Protein AF-A0A0A8E7T8-F1 (afdb_monomer_lite)

Secondary structure (DSSP, 8-state):
--HHHHHHHHHHHH---HHHHTT--HHHHHHHHHHHHHHHHHHHH-TTGGGG-TTSPPPP-------HHHHHHHHHHHHHHHHHHHHHHHHHHHHTT-

pLDDT: mean 79.18, std 11.26, range [54.22, 97.25]

Organism: NCBI:txid743971

Radius of gyration: 28.91 Å; chains: 1; bounding box: 61×30×72 Å

Sequence (98 aa):
MTKKELKTQLVELYDFKINELEGKSLIELEKLLQKSASEKITLEKNPNKFFYIKSMPKPKQIQQKTSEKSGWIVFFAFVFVLLLAFILFL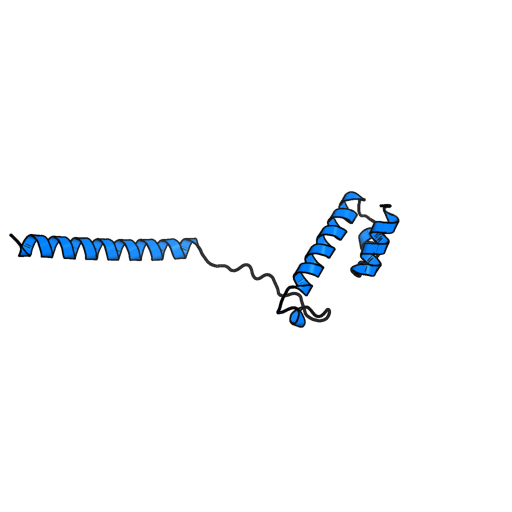TIAFINRG

Foldseek 3Di:
DDLVVLLVCCCVVPVDDSVVSPPDDSVRSVVVNVVSVVVVVVLVPDPVVVQVPVPHDDPPPPPPPPPPVVVVVVVVVVVVVVVVVVVVVVVVVVVVVD

Structure (mmCIF, N/CA/C/O backbone):
data_AF-A0A0A8E7T8-F1
#
_entry.id   AF-A0A0A8E7T8-F1
#
loop_
_atom_site.group_PDB
_atom_site.id
_atom_site.type_symbol
_atom_site.label_atom_id
_atom_site.label_alt_id
_atom_site.label_comp_id
_atom_site.label_asym_id
_atom_site.label_entity_id
_atom_site.label_seq_id
_atom_site.pdbx_PDB_ins_code
_atom_site.Cartn_x
_atom_site.Cartn_y
_atom_site.Cartn_z
_atom_site.occupancy
_atom_site.B_iso_or_equiv
_atom_site.auth_seq_id
_atom_site.auth_comp_id
_atom_site.auth_asym_id
_atom_site.auth_atom_id
_atom_site.pdbx_PDB_model_num
ATOM 1 N N . MET A 1 1 ? -24.699 13.910 21.065 1.00 63.81 1 MET A N 1
ATOM 2 C CA . MET A 1 1 ? -24.879 12.451 21.189 1.00 63.81 1 MET A CA 1
ATOM 3 C C . MET A 1 1 ? -24.378 12.032 22.556 1.00 63.81 1 MET A C 1
ATOM 5 O O . MET A 1 1 ? -23.289 12.448 22.938 1.00 63.81 1 MET A O 1
ATOM 9 N N . THR A 1 2 ? -25.164 11.297 23.333 1.00 80.62 2 THR A N 1
ATOM 10 C CA . THR A 1 2 ? -24.733 10.866 24.670 1.00 80.62 2 THR A CA 1
ATOM 11 C C . THR A 1 2 ? -23.832 9.628 24.585 1.00 80.62 2 THR A C 1
ATOM 13 O O . THR A 1 2 ? -23.932 8.824 23.659 1.00 80.62 2 THR A O 1
ATOM 16 N N . LYS A 1 3 ? -22.949 9.424 25.577 1.00 79.06 3 LYS A N 1
ATOM 17 C CA . LYS A 1 3 ? -22.076 8.230 25.645 1.00 79.06 3 LYS A CA 1
ATOM 18 C C . LYS A 1 3 ? -22.882 6.922 25.575 1.00 79.06 3 LYS A C 1
ATOM 20 O O . LYS A 1 3 ? -22.383 5.921 25.074 1.00 79.06 3 LYS A O 1
ATOM 25 N N . LYS A 1 4 ? -24.121 6.932 26.079 1.00 80.94 4 LYS A N 1
ATOM 26 C CA . LYS A 1 4 ? -25.045 5.792 26.056 1.00 80.94 4 LYS A CA 1
ATOM 27 C C . LYS A 1 4 ? -25.571 5.518 24.643 1.00 80.94 4 LYS A C 1
ATOM 29 O O . LYS A 1 4 ? -25.476 4.382 24.198 1.00 80.94 4 LYS A O 1
ATOM 34 N N . GLU A 1 5 ? -26.019 6.549 23.923 1.00 82.38 5 GLU A N 1
ATOM 35 C CA . GLU A 1 5 ? -26.460 6.441 22.520 1.00 82.38 5 GLU A CA 1
ATOM 36 C C . GLU A 1 5 ? -25.366 5.881 21.606 1.00 82.38 5 GLU A C 1
ATOM 38 O O . GLU A 1 5 ? -25.631 4.982 20.812 1.00 82.38 5 GLU A O 1
ATOM 43 N N . LEU A 1 6 ? -24.126 6.361 21.754 1.00 81.38 6 LEU A N 1
ATOM 44 C CA . LEU A 1 6 ? -22.982 5.877 20.971 1.00 81.38 6 LEU A CA 1
ATOM 45 C C . LEU A 1 6 ? -22.734 4.379 21.182 1.00 81.38 6 LEU A C 1
ATOM 47 O O . LEU A 1 6 ? -22.485 3.646 20.227 1.00 81.38 6 LEU A O 1
ATOM 51 N N . LYS A 1 7 ? -22.821 3.909 22.432 1.00 81.00 7 LYS A N 1
ATOM 52 C CA . LYS A 1 7 ? -22.671 2.484 22.744 1.00 81.00 7 LYS A CA 1
ATOM 53 C C . LYS A 1 7 ? -23.802 1.661 22.144 1.00 81.00 7 LYS A C 1
ATOM 55 O O . LYS A 1 7 ? -23.524 0.635 21.538 1.00 81.00 7 LYS A O 1
ATOM 60 N N . THR A 1 8 ? -25.046 2.118 22.275 1.00 83.56 8 THR A N 1
ATOM 61 C CA . THR A 1 8 ? -26.209 1.431 21.700 1.00 83.56 8 THR A CA 1
ATOM 62 C C . THR A 1 8 ? -26.077 1.294 20.186 1.00 83.56 8 THR A C 1
ATOM 64 O O . THR A 1 8 ? -26.214 0.192 19.670 1.00 83.56 8 THR A O 1
ATOM 67 N N . GLN A 1 9 ? -25.694 2.362 19.480 1.00 82.31 9 GLN A N 1
ATOM 68 C CA . GLN A 1 9 ? -25.483 2.302 18.032 1.00 82.31 9 GLN A CA 1
ATOM 69 C C . GLN A 1 9 ? -24.350 1.355 17.628 1.00 82.31 9 GLN A C 1
ATOM 71 O O . GLN A 1 9 ? -24.474 0.642 16.637 1.00 82.31 9 GLN A O 1
ATOM 76 N N . LEU A 1 10 ? -23.251 1.319 18.384 1.00 80.56 10 LEU A N 1
ATOM 77 C CA . LEU A 1 10 ? -22.153 0.381 18.132 1.00 80.56 10 LEU A CA 1
ATOM 78 C C . LEU A 1 10 ? -22.576 -1.081 18.333 1.00 80.56 10 LEU A C 1
ATOM 80 O O . LEU A 1 10 ? -22.151 -1.948 17.572 1.00 80.56 10 LEU A O 1
ATOM 84 N N . VAL A 1 11 ? -23.426 -1.354 19.321 1.00 83.50 11 VAL A N 1
ATOM 85 C CA . VAL A 1 11 ? -23.945 -2.702 19.590 1.00 83.50 11 VAL A CA 1
ATOM 86 C C . VAL A 1 11 ? -24.962 -3.117 18.522 1.00 83.50 11 VAL A C 1
ATOM 88 O O . VAL A 1 11 ? -24.826 -4.187 17.944 1.00 83.50 11 VAL A O 1
ATOM 91 N N . GLU A 1 12 ? -25.947 -2.268 18.219 1.00 82.19 12 GLU A N 1
ATOM 92 C CA . GLU A 1 12 ? -27.057 -2.603 17.315 1.00 82.19 12 GLU A CA 1
ATOM 93 C C . GLU A 1 12 ? -26.655 -2.624 15.836 1.00 82.19 12 GLU A C 1
ATOM 95 O O . GLU A 1 12 ? -27.102 -3.486 15.083 1.00 82.19 12 GLU A O 1
ATOM 100 N N . LEU A 1 13 ? -25.826 -1.674 15.392 1.00 78.75 13 LEU A N 1
ATOM 101 C CA . LEU A 1 13 ? -25.508 -1.514 13.967 1.00 78.75 13 LEU A CA 1
ATOM 102 C C . LEU A 1 13 ? -24.247 -2.271 13.539 1.00 78.75 13 LEU A C 1
ATOM 104 O O . LEU A 1 13 ? -24.071 -2.526 12.341 1.00 78.75 13 LEU A O 1
ATOM 108 N N . TYR A 1 14 ? -23.366 -2.581 14.495 1.00 77.31 14 TYR A N 1
ATOM 109 C CA . TYR A 1 14 ? -22.019 -3.094 14.233 1.00 77.31 14 TYR A CA 1
ATOM 110 C C . TYR A 1 14 ? -21.615 -4.283 15.131 1.00 77.31 14 TYR A C 1
ATOM 112 O O . TYR A 1 14 ? -20.446 -4.664 15.118 1.00 77.31 14 TYR A O 1
ATOM 120 N N . ASP A 1 15 ? -22.555 -4.891 15.868 1.00 75.69 15 ASP A N 1
ATOM 121 C CA . ASP A 1 15 ? -22.367 -6.112 16.679 1.00 75.69 15 ASP A CA 1
ATOM 122 C C . ASP A 1 15 ? -21.236 -6.044 17.731 1.00 75.69 15 ASP A C 1
ATOM 124 O O . ASP A 1 15 ? -20.665 -7.069 18.119 1.00 75.69 15 ASP A O 1
ATOM 128 N N . PHE A 1 16 ? -20.880 -4.852 18.222 1.00 78.94 16 PHE A N 1
ATOM 129 C CA . PHE A 1 16 ? -19.891 -4.743 19.298 1.00 78.94 16 PHE A CA 1
ATOM 130 C C . PHE A 1 16 ? -20.442 -5.289 20.620 1.00 78.94 16 PHE A C 1
ATOM 132 O O . PHE A 1 16 ? -21.611 -5.107 20.956 1.00 78.94 16 PHE A O 1
ATOM 139 N N . LYS A 1 17 ? -19.579 -5.915 21.428 1.00 79.25 17 LYS A N 1
ATOM 140 C CA . LYS A 1 17 ? -19.941 -6.335 22.789 1.00 79.25 17 LYS A CA 1
ATOM 141 C C . LYS A 1 17 ? -19.902 -5.136 23.732 1.00 79.25 17 LYS A C 1
ATOM 143 O O . LYS A 1 17 ? -18.922 -4.397 23.753 1.00 79.25 17 LYS A O 1
ATOM 148 N N . ILE A 1 18 ? -20.919 -4.994 24.583 1.00 75.50 18 ILE A N 1
ATOM 149 C CA . ILE A 1 18 ? -21.009 -3.914 25.587 1.00 75.50 18 ILE A CA 1
ATOM 150 C C . ILE A 1 18 ? -19.738 -3.833 26.450 1.00 75.50 18 ILE A C 1
ATOM 152 O O . ILE A 1 18 ? -19.216 -2.739 26.671 1.00 75.50 18 ILE A O 1
ATOM 156 N N . ASN A 1 19 ? -19.178 -4.984 26.830 1.00 75.38 19 ASN A N 1
ATOM 157 C CA . ASN A 1 19 ? -17.963 -5.083 27.643 1.00 75.38 19 ASN A CA 1
ATOM 158 C C . ASN A 1 19 ? -16.731 -4.434 26.975 1.00 75.38 19 ASN A C 1
ATOM 160 O O . ASN A 1 19 ? -15.858 -3.913 27.661 1.00 75.38 19 ASN A O 1
ATOM 164 N N . GLU A 1 20 ? -16.654 -4.412 25.639 1.00 75.12 20 GLU A N 1
ATOM 165 C CA . GLU A 1 20 ? -15.545 -3.788 24.893 1.00 75.12 20 GLU A CA 1
ATOM 166 C C . GLU A 1 20 ? -15.673 -2.256 24.825 1.00 75.12 20 GLU A C 1
ATOM 168 O O . GLU A 1 20 ? -14.714 -1.544 24.510 1.00 75.12 20 GLU A O 1
ATOM 173 N N . LEU A 1 21 ? -16.865 -1.737 25.128 1.00 78.69 21 LEU A N 1
ATOM 174 C CA . LEU A 1 21 ? -17.220 -0.324 25.047 1.00 78.69 21 LEU A CA 1
ATOM 175 C C . LEU A 1 21 ? -17.246 0.357 26.424 1.00 78.69 21 LEU A C 1
ATOM 177 O O . LEU A 1 21 ? -17.258 1.588 26.502 1.00 78.69 21 LEU A O 1
ATOM 181 N N . GLU A 1 22 ? -17.270 -0.407 27.520 1.00 76.44 22 GLU A N 1
ATOM 182 C CA . GLU A 1 22 ? -17.369 0.130 28.881 1.00 76.44 22 GLU A CA 1
ATOM 183 C C . GLU A 1 22 ? -16.164 0.969 29.307 1.00 76.44 22 GLU A C 1
ATOM 185 O O . GLU A 1 22 ? -16.365 2.036 29.892 1.00 76.44 22 GLU A O 1
ATOM 190 N N . GLY A 1 23 ? -14.956 0.581 28.895 1.00 79.12 23 GLY A N 1
ATOM 191 C CA . GLY A 1 23 ? -13.718 1.311 29.190 1.00 79.12 23 GLY A CA 1
ATOM 192 C C . GLY A 1 23 ? -13.390 2.476 28.248 1.00 79.12 23 GLY A C 1
ATOM 193 O O . GLY A 1 23 ? -12.433 3.199 28.506 1.00 79.12 23 GLY A O 1
ATOM 194 N N . LYS A 1 24 ? -14.148 2.681 27.161 1.00 82.50 24 LYS A N 1
ATOM 195 C CA . LYS A 1 24 ? -13.791 3.670 26.131 1.00 82.50 24 LYS A CA 1
ATOM 196 C C . LYS A 1 24 ? -14.221 5.089 26.490 1.00 82.50 24 LYS A C 1
ATOM 198 O O . LYS A 1 24 ? -15.288 5.318 27.082 1.00 82.50 24 LYS A O 1
ATOM 203 N N . SER A 1 25 ? -13.396 6.060 26.105 1.00 85.62 25 SER A N 1
ATOM 204 C CA . SER A 1 25 ? -13.744 7.483 26.196 1.00 85.62 25 SER A CA 1
ATOM 205 C C . SER A 1 25 ? -14.798 7.864 25.147 1.00 85.62 25 SER A C 1
ATOM 207 O O . SER A 1 25 ? -15.062 7.118 24.204 1.00 85.62 25 SER A O 1
ATOM 209 N N . LEU A 1 26 ? -15.442 9.022 25.308 1.00 82.69 26 LEU A N 1
ATOM 210 C CA . LEU A 1 26 ? -16.471 9.484 24.367 1.00 82.69 26 LEU A CA 1
ATOM 211 C C . LEU A 1 26 ? -15.877 9.699 22.960 1.00 82.69 26 LEU A C 1
ATOM 213 O O . LEU A 1 26 ? -16.431 9.216 21.978 1.00 82.69 26 LEU A O 1
ATOM 217 N N . ILE A 1 27 ? -14.680 10.287 22.895 1.00 84.12 27 ILE A N 1
ATOM 218 C CA . ILE A 1 27 ? -13.914 10.499 21.657 1.00 84.12 27 ILE A CA 1
ATOM 219 C C . ILE A 1 27 ? -13.537 9.162 20.998 1.00 84.12 27 ILE A C 1
ATOM 221 O O . ILE A 1 27 ? -13.569 9.025 19.776 1.00 84.12 27 ILE A O 1
ATOM 225 N N . GLU A 1 28 ? -13.174 8.152 21.790 1.00 81.94 28 GLU A N 1
ATOM 226 C CA . GLU A 1 28 ? -12.871 6.818 21.264 1.00 81.94 28 GLU A CA 1
ATOM 227 C C . GLU A 1 28 ? -14.102 6.126 20.691 1.00 81.94 28 GLU A C 1
ATOM 229 O O . GLU A 1 28 ? -13.988 5.466 19.661 1.00 81.94 28 GLU A O 1
ATOM 234 N N . LEU A 1 29 ? -15.264 6.277 21.330 1.00 83.94 29 LEU A N 1
ATOM 235 C CA . LEU A 1 29 ? -16.525 5.724 20.837 1.00 83.94 29 LEU A CA 1
ATOM 236 C C . LEU A 1 29 ? -16.936 6.377 19.513 1.00 83.94 29 LEU A C 1
ATOM 238 O O . LEU A 1 29 ? -17.323 5.667 18.588 1.00 83.94 29 LEU A O 1
ATOM 242 N N . GLU A 1 30 ? -16.780 7.695 19.383 1.00 84.44 30 GLU A N 1
ATOM 243 C CA . GLU A 1 30 ? -17.038 8.410 18.126 1.00 84.44 30 GLU A CA 1
ATOM 244 C C . GLU A 1 30 ? -16.092 7.966 17.005 1.00 84.44 30 GLU A C 1
ATOM 246 O O . GLU A 1 30 ? -16.544 7.634 15.907 1.00 84.44 30 GLU A O 1
ATOM 251 N N . LYS A 1 31 ? -14.785 7.867 17.285 1.00 85.81 31 LYS A N 1
ATOM 252 C CA . LYS A 1 31 ? -13.811 7.347 16.311 1.00 85.81 31 LYS A CA 1
ATOM 253 C C . LYS A 1 31 ? -14.119 5.907 15.907 1.00 85.81 31 LYS A C 1
ATOM 255 O O . LYS A 1 31 ? -13.984 5.558 14.735 1.00 85.81 31 LYS A O 1
ATOM 260 N N . LEU A 1 32 ? -14.523 5.066 16.859 1.00 83.94 32 LEU A N 1
ATOM 261 C CA . LEU A 1 32 ? -14.880 3.673 16.598 1.00 83.94 32 LEU A CA 1
ATOM 262 C C . LEU A 1 32 ? -16.118 3.578 15.701 1.00 83.94 32 LEU A C 1
ATOM 264 O O . LEU A 1 32 ? -16.134 2.776 14.768 1.00 83.94 32 LEU A O 1
ATOM 268 N N . LEU A 1 33 ? -17.122 4.419 15.947 1.00 83.75 33 LEU A N 1
ATOM 269 C CA . LEU A 1 33 ? -18.343 4.478 15.151 1.00 83.75 33 LEU A CA 1
ATOM 270 C C . LEU A 1 33 ? -18.052 4.946 13.722 1.00 83.75 33 LEU A C 1
ATOM 272 O O . LEU A 1 33 ? -18.482 4.303 12.765 1.00 83.75 33 LEU A O 1
ATOM 276 N N . GLN A 1 34 ? -17.241 5.993 13.566 1.00 84.19 34 GLN A N 1
ATOM 277 C CA . GLN A 1 34 ? -16.840 6.499 12.253 1.00 84.19 34 GLN A CA 1
ATOM 278 C C . GLN A 1 34 ? -16.023 5.468 11.459 1.00 84.19 34 GLN A C 1
ATOM 280 O O . GLN A 1 34 ? -16.243 5.284 10.261 1.00 84.19 34 GLN A O 1
ATOM 285 N N . LYS A 1 35 ? -15.109 4.755 12.127 1.00 84.19 35 LYS A N 1
ATOM 286 C CA . LYS A 1 35 ? -14.313 3.682 11.518 1.00 84.19 35 LYS A CA 1
ATOM 287 C C . LYS A 1 35 ? -15.175 2.484 11.109 1.00 84.19 35 LYS A C 1
ATOM 289 O O . LYS A 1 35 ? -15.005 1.946 10.023 1.00 84.19 35 LYS A O 1
ATOM 294 N N . SER A 1 36 ? -16.123 2.085 11.952 1.00 82.50 36 SER A N 1
ATOM 295 C CA . SER A 1 36 ? -17.013 0.952 11.660 1.00 82.50 36 SER A CA 1
ATOM 296 C C . SER A 1 36 ? -17.964 1.269 10.502 1.00 82.50 36 SER A C 1
ATOM 298 O O . SER A 1 36 ? -18.212 0.417 9.649 1.00 82.50 36 SER A O 1
ATOM 300 N N . ALA A 1 37 ? -18.434 2.519 10.414 1.00 79.69 37 ALA A N 1
ATOM 301 C CA . ALA A 1 37 ? -19.227 3.003 9.289 1.00 79.69 37 ALA A CA 1
ATOM 302 C C . ALA A 1 37 ? -18.445 2.946 7.967 1.00 79.69 37 ALA A C 1
ATOM 304 O O . ALA A 1 37 ? -18.951 2.429 6.969 1.00 79.69 37 ALA A O 1
ATOM 305 N N . SER A 1 38 ? -17.198 3.429 7.948 1.00 79.31 38 SER A N 1
ATOM 306 C CA . SER A 1 38 ? -16.376 3.412 6.733 1.00 79.31 38 SER A CA 1
ATOM 307 C C . SER A 1 38 ? -15.979 1.995 6.313 1.00 79.31 38 SER A C 1
ATOM 309 O O . SER A 1 38 ? -15.999 1.685 5.120 1.00 79.31 38 SER A O 1
ATOM 311 N N . GLU A 1 39 ? -15.691 1.105 7.266 1.00 76.75 39 GLU A N 1
ATOM 312 C CA . GLU A 1 39 ? -15.421 -0.310 6.992 1.00 76.75 39 GLU A CA 1
ATOM 313 C C . GLU A 1 39 ? -16.645 -1.017 6.396 1.00 76.75 39 GLU A C 1
ATOM 315 O O . GLU A 1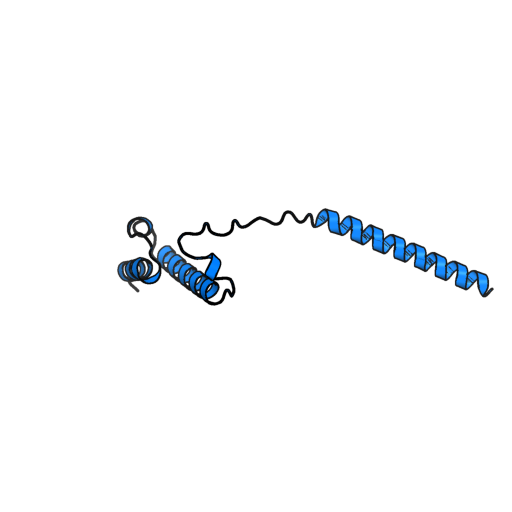 39 ? -16.502 -1.727 5.401 1.00 76.75 39 GLU A O 1
ATOM 320 N N . LYS A 1 40 ? -17.853 -0.769 6.924 1.00 74.88 40 LYS A N 1
ATOM 321 C CA . LYS A 1 40 ? -19.103 -1.325 6.379 1.00 74.88 40 LYS A CA 1
ATOM 322 C C . LYS A 1 40 ? -19.363 -0.849 4.949 1.00 74.88 40 LYS A C 1
ATOM 324 O O . LYS A 1 40 ? -19.629 -1.671 4.077 1.00 74.88 40 LYS A O 1
ATOM 329 N N . ILE A 1 41 ? -19.197 0.448 4.684 1.00 72.88 41 ILE A N 1
ATOM 330 C CA . ILE A 1 41 ? -19.342 1.026 3.336 1.00 72.88 41 ILE A CA 1
ATOM 331 C C . ILE A 1 41 ? -18.319 0.420 2.367 1.00 72.88 41 ILE A C 1
ATOM 333 O O . ILE A 1 41 ? -18.646 0.100 1.225 1.00 72.88 41 ILE A O 1
ATOM 337 N N . THR A 1 42 ? -17.074 0.255 2.814 1.00 72.50 42 THR A N 1
ATOM 338 C CA . THR A 1 42 ? -16.008 -0.339 1.997 1.00 72.50 42 THR A CA 1
ATOM 339 C C . THR A 1 42 ? -16.310 -1.802 1.689 1.00 72.50 42 THR A C 1
ATOM 341 O O . THR A 1 42 ? -16.088 -2.250 0.567 1.00 72.50 42 THR A O 1
ATOM 344 N N . LEU A 1 43 ? -16.865 -2.538 2.654 1.00 71.25 43 LEU A N 1
ATOM 345 C CA . LEU A 1 43 ? -17.285 -3.922 2.471 1.00 71.25 43 LEU A CA 1
ATOM 346 C C . LEU A 1 43 ? -18.467 -4.048 1.502 1.00 71.25 43 LEU A C 1
ATOM 348 O O . LEU A 1 43 ? -18.450 -4.912 0.632 1.00 71.25 43 LEU A O 1
ATOM 352 N N . GLU A 1 44 ? -19.473 -3.177 1.612 1.00 72.62 44 GLU A N 1
ATOM 353 C CA . GLU A 1 44 ? -20.638 -3.169 0.718 1.00 72.62 44 GLU A CA 1
ATOM 354 C C . GLU A 1 44 ? -20.259 -2.878 -0.735 1.00 72.62 44 GLU A C 1
ATOM 356 O O . GLU A 1 44 ? -20.808 -3.497 -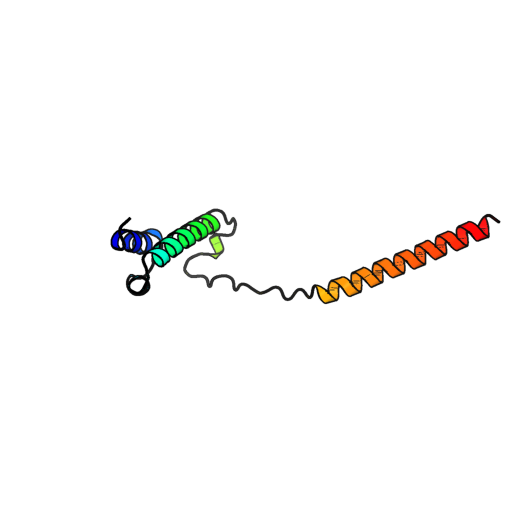1.651 1.00 72.62 44 GLU A O 1
ATOM 361 N N . LYS A 1 45 ? -19.302 -1.965 -0.934 1.00 76.12 45 LYS A N 1
ATOM 362 C CA . LYS A 1 45 ? -18.769 -1.592 -2.250 1.00 76.12 45 LYS A CA 1
ATOM 363 C C . LYS A 1 45 ? -17.737 -2.579 -2.793 1.00 76.12 45 LYS A C 1
ATOM 365 O O . LYS A 1 45 ? -17.375 -2.476 -3.962 1.00 76.12 45 LYS A O 1
ATOM 370 N N . ASN A 1 46 ? -17.251 -3.517 -1.980 1.00 71.81 46 ASN A N 1
ATOM 371 C CA . ASN A 1 46 ? -16.275 -4.498 -2.427 1.00 71.81 46 ASN A CA 1
ATOM 372 C C . ASN A 1 46 ? -16.975 -5.567 -3.291 1.00 71.81 46 ASN A C 1
ATOM 374 O O . ASN A 1 46 ? -17.812 -6.313 -2.774 1.00 71.81 46 ASN A O 1
ATOM 378 N N . PRO A 1 47 ? -16.631 -5.704 -4.585 1.00 70.38 47 PRO A N 1
ATOM 379 C CA . PRO A 1 47 ? -17.228 -6.724 -5.450 1.00 70.38 47 PRO A CA 1
ATOM 380 C C . PRO A 1 47 ? -16.967 -8.157 -4.946 1.00 70.38 47 PRO A C 1
ATOM 382 O O . PRO A 1 47 ? -17.758 -9.056 -5.213 1.00 70.38 47 PRO A O 1
ATOM 385 N N . ASN A 1 48 ? -15.924 -8.359 -4.132 1.00 69.44 48 ASN A N 1
ATOM 386 C CA . ASN A 1 48 ? -15.569 -9.635 -3.508 1.00 69.44 48 ASN A CA 1
ATOM 387 C C . ASN A 1 48 ? -16.122 -9.794 -2.076 1.00 69.44 48 ASN A C 1
ATOM 389 O O . ASN A 1 48 ? -15.608 -10.602 -1.300 1.00 69.44 48 ASN A O 1
ATOM 393 N N . LYS A 1 49 ? -17.181 -9.062 -1.699 1.00 69.44 49 LYS A N 1
ATOM 394 C CA . LYS A 1 49 ? -17.804 -9.134 -0.359 1.00 69.44 49 LYS A CA 1
ATOM 395 C C . LYS A 1 49 ? -18.254 -10.537 0.068 1.00 69.44 49 LYS A C 1
ATOM 397 O O . LYS A 1 49 ? -18.321 -10.813 1.261 1.00 69.44 49 LYS A O 1
ATOM 402 N N . PHE A 1 50 ? -18.511 -11.433 -0.888 1.00 68.19 50 PHE A N 1
ATOM 403 C CA . PHE A 1 50 ? -18.878 -12.833 -0.641 1.00 68.19 50 PHE A CA 1
ATOM 404 C C . PHE A 1 50 ? -17.836 -13.605 0.184 1.00 68.19 50 PHE A C 1
ATOM 406 O O . PHE A 1 50 ? -18.199 -14.530 0.899 1.00 68.19 50 PHE A O 1
ATOM 413 N N . PHE A 1 51 ? -16.560 -13.212 0.147 1.00 63.44 51 PHE A N 1
ATOM 414 C CA . PHE A 1 51 ? -15.503 -13.848 0.946 1.00 63.44 51 PHE A CA 1
ATOM 415 C C . PHE A 1 51 ? -15.378 -13.284 2.369 1.00 63.44 51 PHE A C 1
ATOM 417 O O . PHE A 1 51 ? -14.596 -13.787 3.170 1.00 63.44 51 PHE A O 1
ATOM 424 N N . TYR A 1 52 ? -16.155 -12.252 2.705 1.00 62.91 52 TYR A N 1
ATOM 425 C CA . TYR A 1 52 ? -16.158 -11.603 4.017 1.00 62.91 52 TYR A CA 1
ATOM 426 C C . TYR A 1 52 ? -17.392 -11.984 4.852 1.00 62.91 52 TYR A C 1
ATOM 428 O O . TYR A 1 52 ? -17.848 -11.217 5.702 1.00 62.91 52 TYR A O 1
ATOM 436 N N . ILE A 1 53 ? -17.954 -13.172 4.609 1.00 61.69 53 ILE A N 1
ATOM 437 C CA . ILE A 1 53 ? -19.002 -13.757 5.453 1.00 61.69 53 ILE A CA 1
ATOM 438 C C . ILE A 1 53 ? -18.416 -13.991 6.853 1.00 61.69 53 ILE A C 1
ATOM 440 O O . ILE A 1 53 ? -17.275 -14.431 6.979 1.00 61.69 53 ILE A O 1
ATOM 444 N N . LYS A 1 54 ? -19.201 -13.713 7.906 1.00 57.41 54 LYS A N 1
ATOM 445 C CA . LYS A 1 54 ? -18.797 -13.746 9.332 1.00 57.41 54 LYS A CA 1
ATOM 446 C C . LYS A 1 54 ? -18.046 -15.016 9.783 1.00 57.41 54 LYS A C 1
ATOM 448 O O . LYS A 1 54 ? -17.384 -14.976 10.813 1.00 57.41 54 LYS A O 1
ATOM 453 N N . SER A 1 55 ? -18.154 -16.125 9.051 1.00 59.03 55 SER A N 1
ATOM 454 C CA . SER A 1 55 ? -17.510 -17.410 9.349 1.00 59.03 55 SER A CA 1
ATOM 455 C C . SER A 1 55 ? -16.152 -17.626 8.670 1.00 59.03 55 SER A C 1
ATOM 457 O O . SER A 1 55 ? -15.465 -18.586 9.014 1.00 59.03 55 SER A O 1
ATOM 459 N N . MET A 1 56 ? -15.743 -16.772 7.725 1.00 59.38 56 MET A N 1
ATOM 460 C CA . MET A 1 56 ? -14.441 -16.892 7.071 1.00 59.38 56 MET A CA 1
ATOM 461 C C . MET A 1 56 ? -13.381 -16.032 7.772 1.00 59.38 56 MET A C 1
ATOM 463 O O . MET A 1 56 ? -13.646 -14.879 8.129 1.00 59.38 56 MET A O 1
ATOM 467 N N . PRO A 1 57 ? -12.160 -16.563 7.977 1.00 63.16 57 PRO A N 1
ATOM 468 C CA . PRO A 1 57 ? -11.062 -15.777 8.517 1.00 63.16 57 PRO A CA 1
ATOM 469 C C . PRO A 1 57 ? -10.793 -14.593 7.587 1.00 63.16 57 PRO A C 1
ATOM 471 O O . PRO A 1 57 ? -10.655 -14.766 6.375 1.00 63.16 57 PRO A O 1
ATOM 474 N N . LYS A 1 58 ? -10.718 -13.381 8.157 1.00 66.25 58 LYS A N 1
ATOM 475 C CA . LYS A 1 58 ? -10.383 -12.173 7.391 1.00 66.25 58 LYS A CA 1
ATOM 476 C C . LYS A 1 58 ? -9.107 -12.445 6.585 1.00 66.25 58 LYS A C 1
ATOM 478 O O . LYS A 1 58 ? -8.156 -12.983 7.165 1.00 66.25 58 LYS A O 1
ATOM 483 N N . PRO A 1 59 ? -9.060 -12.083 5.289 1.00 65.00 59 PRO A N 1
ATOM 484 C CA . PRO A 1 59 ? -7.876 -12.313 4.480 1.00 65.00 59 PRO A CA 1
ATOM 485 C C . PRO A 1 59 ? -6.684 -11.674 5.187 1.00 65.00 59 PRO A C 1
ATOM 487 O O . PRO A 1 59 ? -6.696 -10.481 5.505 1.00 65.00 59 PRO A O 1
ATOM 490 N N . LYS A 1 60 ? -5.685 -12.502 5.511 1.00 62.75 60 LYS A N 1
ATOM 491 C CA . LYS A 1 60 ? -4.464 -12.048 6.169 1.00 62.75 60 LYS A CA 1
ATOM 492 C C . LYS A 1 60 ? -3.881 -10.959 5.277 1.00 62.75 60 LYS A C 1
ATOM 494 O O . LYS A 1 60 ? -3.672 -11.203 4.092 1.00 62.75 60 LYS A O 1
ATOM 499 N N . GLN A 1 61 ? -3.654 -9.763 5.816 1.00 63.28 61 GLN A N 1
ATOM 500 C CA . GLN A 1 61 ? -2.925 -8.737 5.080 1.00 63.28 61 GLN A CA 1
ATOM 501 C C . GLN A 1 61 ? -1.489 -9.239 4.933 1.00 63.28 61 GLN A C 1
ATOM 503 O O . GLN A 1 61 ? -0.667 -9.116 5.840 1.00 63.28 61 GLN A O 1
ATOM 508 N N . ILE A 1 62 ? -1.223 -9.929 3.825 1.00 63.06 62 ILE A N 1
ATOM 509 C CA . ILE A 1 62 ? 0.115 -10.365 3.466 1.00 63.06 62 ILE A CA 1
ATOM 510 C C . ILE A 1 62 ? 0.833 -9.083 3.074 1.00 63.06 62 ILE A C 1
ATOM 512 O O . ILE A 1 62 ? 0.527 -8.497 2.038 1.00 63.06 62 ILE A O 1
ATOM 516 N N . GLN A 1 63 ? 1.752 -8.619 3.921 1.00 61.66 63 GLN A N 1
ATOM 517 C CA . GLN A 1 63 ? 2.689 -7.586 3.506 1.00 61.66 63 GLN A CA 1
ATOM 518 C C . GLN A 1 63 ? 3.442 -8.154 2.308 1.00 61.66 63 GLN A C 1
ATOM 520 O O . GLN A 1 63 ? 4.214 -9.108 2.450 1.00 61.66 63 GLN A O 1
ATOM 525 N N . GLN A 1 64 ? 3.142 -7.638 1.118 1.00 63.88 64 GLN A N 1
ATOM 526 C CA . GLN A 1 64 ? 3.851 -8.015 -0.089 1.00 63.88 64 GLN A CA 1
ATOM 527 C C . GLN A 1 64 ? 5.317 -7.646 0.136 1.00 63.88 64 GLN A C 1
ATOM 529 O O . GLN A 1 64 ? 5.679 -6.475 0.17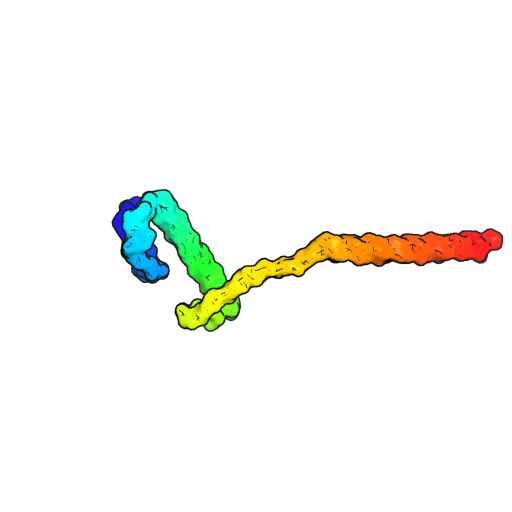5 1.00 63.88 64 GLN A O 1
ATOM 534 N N . LYS A 1 65 ? 6.170 -8.655 0.339 1.00 61.91 65 LYS A N 1
ATOM 535 C CA . LYS A 1 65 ? 7.625 -8.485 0.361 1.00 61.91 65 LYS A CA 1
ATOM 536 C C . LYS A 1 65 ? 8.121 -8.315 -1.075 1.00 61.91 65 LYS A C 1
ATOM 538 O O . LYS A 1 65 ? 8.901 -9.121 -1.571 1.00 61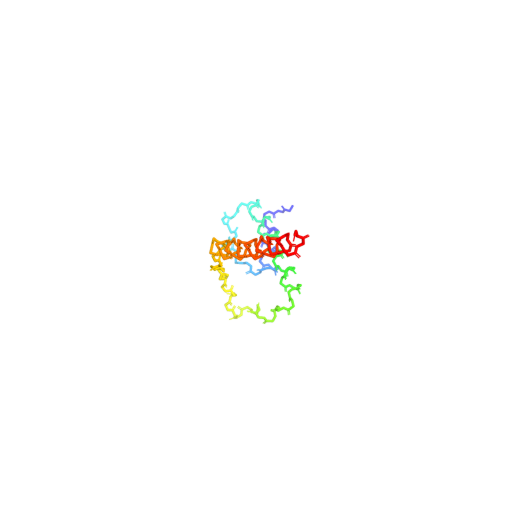.91 65 LYS A O 1
ATOM 543 N N . THR A 1 66 ? 7.635 -7.301 -1.777 1.00 64.94 66 THR A N 1
ATOM 544 C CA . THR A 1 66 ? 8.233 -6.881 -3.040 1.00 64.94 66 THR A CA 1
ATOM 545 C C . THR A 1 66 ? 9.479 -6.075 -2.697 1.00 64.94 66 THR A C 1
ATOM 547 O O . THR A 1 66 ? 9.397 -5.003 -2.103 1.00 64.94 66 THR A O 1
ATOM 550 N N . SER A 1 67 ? 10.657 -6.628 -2.998 1.00 67.06 67 SER A N 1
ATOM 551 C CA . SER A 1 67 ? 11.933 -5.939 -2.785 1.00 67.06 67 SER A CA 1
ATOM 552 C C . SER A 1 67 ? 12.089 -4.838 -3.834 1.00 67.06 67 SER A C 1
ATOM 554 O O . SER A 1 67 ? 12.651 -5.064 -4.905 1.00 67.06 67 SER A O 1
ATOM 556 N N . GLU A 1 68 ? 11.596 -3.635 -3.532 1.00 73.75 68 GLU A N 1
ATOM 557 C CA . GLU A 1 68 ? 11.759 -2.459 -4.400 1.00 73.75 68 GLU A CA 1
ATOM 558 C C . GLU A 1 68 ? 13.239 -2.204 -4.723 1.00 73.75 68 GLU A C 1
ATOM 560 O O . GLU A 1 68 ? 13.596 -1.898 -5.858 1.00 73.75 68 GLU A O 1
ATOM 565 N N . LYS A 1 69 ? 14.129 -2.440 -3.749 1.00 71.88 69 LYS A N 1
ATOM 566 C CA . LYS A 1 69 ? 15.584 -2.271 -3.892 1.00 71.88 69 LYS A CA 1
ATOM 567 C C . LYS A 1 69 ? 16.185 -3.160 -4.983 1.00 71.88 69 LYS A C 1
ATOM 569 O O . LYS A 1 69 ? 17.076 -2.723 -5.705 1.00 71.88 69 LYS A O 1
ATOM 574 N N . SER A 1 70 ? 15.696 -4.392 -5.117 1.00 78.62 70 SER A N 1
ATOM 575 C CA . SER A 1 70 ? 16.172 -5.321 -6.147 1.00 78.62 70 SER A CA 1
ATOM 576 C C . SER A 1 70 ? 15.682 -4.918 -7.541 1.00 78.62 70 SER A C 1
ATOM 578 O O . SER A 1 70 ? 16.420 -5.082 -8.508 1.00 78.62 70 SER A O 1
ATOM 580 N N . GLY A 1 71 ? 14.481 -4.336 -7.644 1.00 83.69 71 GLY A N 1
ATOM 581 C CA . GLY A 1 71 ? 13.935 -3.837 -8.911 1.00 83.69 71 GLY A CA 1
ATOM 582 C C . GLY A 1 71 ? 14.761 -2.697 -9.511 1.00 83.69 71 GLY A C 1
ATOM 583 O O . GLY A 1 71 ? 15.033 -2.697 -10.711 1.00 83.69 71 GLY A O 1
ATOM 584 N N . TRP A 1 72 ? 15.244 -1.776 -8.673 1.00 89.00 72 TRP A N 1
ATOM 585 C CA . TRP A 1 72 ? 16.095 -0.668 -9.120 1.00 89.00 72 TRP A CA 1
ATOM 586 C C . TRP A 1 72 ? 17.426 -1.134 -9.718 1.00 89.00 72 TRP A C 1
ATOM 588 O O . TRP A 1 72 ? 17.857 -0.588 -10.732 1.00 89.00 72 TRP A O 1
ATOM 598 N N . ILE A 1 73 ? 18.052 -2.171 -9.148 1.00 90.88 73 ILE A N 1
ATOM 599 C CA . ILE A 1 73 ? 19.310 -2.724 -9.677 1.00 90.88 73 ILE A CA 1
ATOM 600 C C . ILE A 1 73 ? 19.128 -3.232 -11.116 1.00 90.88 73 ILE A C 1
ATOM 602 O O . ILE A 1 73 ? 19.954 -2.951 -11.984 1.00 90.88 73 ILE A O 1
ATOM 606 N N . VAL A 1 74 ? 18.025 -3.942 -11.381 1.00 91.19 74 VAL A N 1
ATOM 607 C CA . VAL A 1 74 ? 17.737 -4.517 -12.703 1.00 91.19 74 VAL A CA 1
ATOM 608 C C . VAL A 1 74 ? 17.410 -3.413 -13.707 1.00 91.19 74 VAL A C 1
ATOM 610 O O . VAL A 1 74 ? 17.881 -3.455 -14.843 1.00 91.19 74 VAL A O 1
ATOM 613 N N . PHE A 1 75 ? 16.660 -2.394 -13.280 1.00 93.94 75 PHE A N 1
ATOM 614 C CA . PHE A 1 75 ? 16.334 -1.240 -14.114 1.00 93.94 75 PHE A CA 1
ATOM 615 C C . PHE A 1 75 ? 17.592 -0.499 -14.589 1.00 93.94 75 PHE A C 1
ATOM 617 O O . PHE A 1 75 ? 17.759 -0.280 -15.788 1.00 93.94 75 PHE A O 1
ATOM 624 N N . PHE A 1 76 ? 18.516 -0.169 -13.679 1.00 95.75 76 PHE A N 1
ATOM 625 C CA . PHE A 1 76 ? 19.753 0.524 -14.051 1.00 95.75 76 PHE A CA 1
ATOM 626 C C . PHE A 1 76 ? 20.662 -0.323 -14.943 1.00 95.75 76 PHE A C 1
ATOM 628 O O . PHE A 1 76 ? 21.237 0.208 -15.893 1.00 95.75 76 PHE A O 1
ATOM 635 N N . ALA A 1 77 ? 20.754 -1.632 -14.689 1.00 95.56 77 ALA A N 1
ATOM 636 C CA . ALA A 1 77 ? 21.504 -2.538 -15.555 1.00 95.56 77 ALA A CA 1
ATOM 637 C C . ALA A 1 77 ? 20.956 -2.527 -16.993 1.00 95.56 77 ALA A C 1
ATOM 639 O O . ALA A 1 77 ? 21.724 -2.433 -17.948 1.00 95.56 77 ALA A O 1
ATOM 640 N N . PHE A 1 78 ? 19.630 -2.550 -17.154 1.00 96.19 78 PHE A N 1
ATOM 641 C CA . PHE A 1 78 ? 18.995 -2.501 -18.469 1.00 96.19 78 PHE A CA 1
ATOM 642 C C . PHE A 1 78 ? 19.241 -1.170 -19.192 1.00 96.19 78 PHE A C 1
ATOM 644 O O . PHE A 1 78 ? 19.651 -1.164 -20.352 1.00 96.19 78 PHE A O 1
ATOM 651 N N . VAL A 1 79 ? 19.054 -0.040 -18.500 1.00 97.12 79 VAL A N 1
ATOM 652 C CA . VAL A 1 79 ? 19.306 1.299 -19.063 1.00 97.12 79 VAL A CA 1
ATOM 653 C C . VAL A 1 79 ? 20.760 1.442 -19.519 1.00 97.12 79 VAL A C 1
ATOM 655 O O . VAL A 1 79 ? 21.021 1.988 -20.590 1.00 97.12 79 VAL A O 1
ATOM 658 N N . PHE A 1 80 ? 21.706 0.910 -18.744 1.00 97.12 80 PHE A N 1
ATOM 659 C CA . PHE A 1 80 ? 23.125 0.952 -19.082 1.00 97.12 80 PHE A CA 1
ATOM 660 C C . PHE A 1 80 ? 23.453 0.169 -20.360 1.00 97.12 80 PHE A C 1
ATOM 662 O O . PHE A 1 80 ? 24.144 0.686 -21.237 1.00 97.12 80 PHE A O 1
ATOM 669 N N . VAL A 1 81 ? 22.914 -1.046 -20.512 1.00 97.19 81 VAL A N 1
ATOM 670 C CA . VAL A 1 81 ? 23.088 -1.845 -21.738 1.00 97.19 81 VAL A CA 1
ATOM 671 C C . VAL A 1 81 ? 22.527 -1.110 -22.958 1.00 97.19 81 VAL A C 1
ATOM 673 O O . VAL A 1 81 ? 23.152 -1.094 -24.017 1.00 97.19 81 VAL A O 1
ATOM 676 N N . LEU A 1 82 ? 21.377 -0.453 -22.802 1.00 96.94 82 LEU A N 1
ATOM 677 C CA . LEU A 1 82 ? 20.724 0.300 -23.872 1.00 96.94 82 LEU A CA 1
ATOM 678 C C . LEU A 1 82 ? 21.564 1.512 -24.310 1.00 96.94 82 LEU A C 1
ATOM 680 O O . LEU A 1 82 ? 21.725 1.756 -25.505 1.00 96.94 82 LEU A O 1
ATOM 684 N N . LEU A 1 83 ? 22.172 2.217 -23.351 1.00 97.25 83 LEU A N 1
ATOM 685 C CA . LEU A 1 83 ? 23.123 3.301 -23.614 1.00 97.25 83 LEU A CA 1
ATOM 686 C C . LEU A 1 83 ? 24.375 2.813 -24.352 1.00 97.25 83 LEU A C 1
ATOM 688 O O . LEU A 1 83 ? 24.797 3.451 -25.313 1.00 97.25 83 LEU A O 1
ATOM 692 N N . LEU A 1 84 ? 24.950 1.676 -23.950 1.00 96.44 84 LEU A N 1
ATOM 693 C CA . LEU A 1 84 ? 26.111 1.102 -24.637 1.00 96.44 84 LEU A CA 1
ATOM 694 C C . LEU A 1 84 ? 25.789 0.721 -26.083 1.00 96.44 84 LEU A C 1
ATOM 696 O O . LEU A 1 84 ? 26.560 1.041 -26.987 1.00 96.44 84 LEU A O 1
ATOM 700 N N . ALA A 1 85 ? 24.639 0.082 -26.308 1.00 96.31 85 ALA A N 1
ATOM 701 C CA . ALA A 1 85 ? 24.176 -0.241 -27.651 1.00 96.31 85 ALA A CA 1
ATOM 702 C C . ALA A 1 85 ? 23.994 1.032 -28.491 1.00 96.31 85 ALA A C 1
ATOM 704 O O . ALA A 1 85 ? 24.451 1.091 -29.629 1.00 96.31 85 ALA A O 1
ATOM 705 N N . PHE A 1 86 ? 23.391 2.076 -27.920 1.00 96.31 86 PHE A N 1
ATOM 706 C CA . PHE A 1 86 ? 23.205 3.358 -28.596 1.00 96.31 86 PHE A CA 1
ATOM 707 C C . PHE A 1 86 ? 24.534 4.015 -28.995 1.00 96.31 86 PHE A C 1
ATOM 709 O O . PHE A 1 86 ? 24.684 4.462 -30.132 1.00 96.31 86 PHE A O 1
ATOM 716 N N . ILE A 1 87 ? 25.521 4.022 -28.094 1.00 95.56 87 ILE A N 1
ATOM 717 C CA . ILE A 1 87 ? 26.861 4.550 -28.381 1.00 95.56 87 ILE A CA 1
ATOM 718 C C . ILE A 1 87 ? 27.527 3.741 -29.499 1.00 95.56 87 ILE A C 1
ATOM 720 O O . ILE A 1 87 ? 28.082 4.338 -30.415 1.00 95.56 87 ILE A O 1
ATOM 724 N N . LEU A 1 88 ? 27.431 2.408 -29.471 1.00 95.06 88 LEU A N 1
ATOM 725 C CA . LEU A 1 88 ? 27.946 1.539 -30.538 1.00 95.06 88 LEU A CA 1
ATOM 726 C C . LEU A 1 88 ? 27.309 1.842 -31.899 1.00 95.06 88 LEU A C 1
ATOM 728 O O . LEU A 1 88 ? 28.007 1.918 -32.908 1.00 95.06 88 LEU A O 1
ATOM 732 N N . PHE A 1 89 ? 25.993 2.047 -31.941 1.00 93.88 89 PHE A N 1
ATOM 733 C CA . PHE A 1 89 ? 25.318 2.430 -33.180 1.00 93.88 89 PHE A CA 1
ATOM 734 C C . PHE A 1 89 ? 25.790 3.791 -33.692 1.00 93.88 89 PHE A C 1
ATOM 736 O O . PHE A 1 89 ? 26.024 3.937 -34.891 1.00 93.88 89 PHE A O 1
ATOM 743 N N . LEU A 1 90 ? 25.971 4.771 -32.803 1.00 93.25 90 LEU A N 1
ATOM 744 C CA . LEU A 1 90 ? 26.494 6.082 -33.181 1.00 93.25 90 LEU A CA 1
ATOM 745 C C . LEU A 1 90 ? 27.924 5.989 -33.714 1.00 93.25 90 LEU A C 1
ATOM 747 O O . LEU A 1 90 ? 28.199 6.536 -34.778 1.00 93.25 90 LEU A O 1
ATOM 751 N N . THR A 1 91 ? 28.830 5.290 -33.025 1.00 93.31 91 THR A N 1
ATOM 752 C CA . THR A 1 91 ? 30.229 5.182 -33.465 1.00 93.31 91 THR A CA 1
ATOM 753 C C . THR A 1 91 ? 30.333 4.520 -34.832 1.00 93.31 91 THR A C 1
ATOM 755 O O . THR A 1 91 ? 31.004 5.056 -35.709 1.00 93.31 91 THR A O 1
ATOM 758 N N . ILE A 1 92 ? 29.610 3.421 -35.060 1.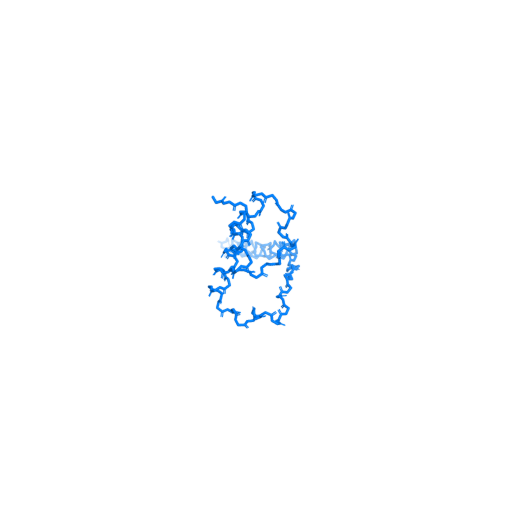00 91.88 92 ILE A N 1
ATOM 759 C CA . ILE A 1 92 ? 29.556 2.755 -36.368 1.00 91.88 92 ILE A CA 1
ATOM 760 C C . ILE A 1 92 ? 28.982 3.696 -37.434 1.00 91.88 92 ILE A C 1
ATOM 762 O O . ILE A 1 92 ? 29.540 3.800 -38.524 1.00 91.88 92 ILE A O 1
ATOM 766 N N . ALA A 1 93 ? 27.897 4.411 -37.129 1.00 90.94 93 ALA A N 1
ATOM 767 C CA . ALA A 1 93 ? 27.267 5.328 -38.074 1.00 90.94 93 ALA A CA 1
ATOM 768 C C . ALA A 1 93 ? 28.168 6.513 -38.458 1.00 90.94 93 ALA A C 1
ATOM 770 O O . ALA A 1 93 ? 28.111 6.956 -39.601 1.00 90.94 93 ALA A O 1
ATOM 771 N N . PHE A 1 94 ? 28.992 7.026 -37.539 1.00 89.06 94 PHE A N 1
ATOM 772 C CA . PHE A 1 94 ? 29.943 8.102 -37.833 1.00 89.06 94 PHE A CA 1
ATOM 773 C C . PHE A 1 94 ? 31.191 7.600 -38.566 1.00 89.06 94 PHE A C 1
ATOM 775 O O . PHE A 1 94 ? 31.649 8.273 -39.484 1.00 89.06 94 PHE A O 1
ATOM 782 N N . ILE A 1 95 ? 31.705 6.415 -38.218 1.00 89.06 95 ILE A N 1
ATOM 783 C CA . ILE A 1 95 ? 32.843 5.797 -38.917 1.00 89.06 95 ILE A CA 1
ATOM 784 C C . ILE A 1 95 ? 32.476 5.469 -40.367 1.00 89.06 95 ILE A C 1
ATOM 786 O O . ILE A 1 95 ? 33.265 5.716 -41.266 1.00 89.06 95 ILE A O 1
ATOM 790 N N . ASN A 1 96 ? 31.271 4.954 -40.613 1.00 76.25 96 ASN A N 1
ATOM 791 C CA . ASN A 1 96 ? 30.839 4.532 -41.949 1.00 76.25 96 ASN A CA 1
ATOM 792 C C . ASN A 1 96 ? 30.366 5.694 -42.850 1.00 76.25 96 ASN A C 1
ATOM 794 O O . ASN A 1 96 ? 29.826 5.464 -43.931 1.00 76.25 96 ASN A O 1
ATOM 798 N N . ARG A 1 97 ? 30.489 6.940 -42.377 1.00 69.25 97 ARG A N 1
ATOM 799 C CA . ARG A 1 97 ? 30.087 8.164 -43.091 1.00 69.25 97 ARG A CA 1
ATOM 800 C C . ARG A 1 97 ? 31.267 9.106 -43.361 1.00 69.25 97 ARG A C 1
ATOM 802 O O . ARG A 1 97 ? 31.062 10.102 -44.052 1.00 69.25 97 ARG A O 1
ATOM 809 N N . GLY A 1 98 ? 32.436 8.816 -42.782 1.00 54.22 98 GLY A N 1
ATOM 810 C CA . GLY A 1 98 ? 33.712 9.487 -43.046 1.00 54.22 98 GLY A CA 1
ATOM 811 C C . GLY A 1 98 ? 34.520 8.793 -44.131 1.00 54.22 98 GLY A C 1
ATOM 812 O O . GLY A 1 98 ? 34.227 7.614 -44.426 1.00 54.22 98 GLY A O 1
#